Protein AF-E4YNS6-F1 (afdb_monomer)

Mean predicted aligned error: 4.96 Å

Solvent-accessible surface area (backbone atoms only — not comparable to full-atom values): 8988 Å² total; per-residue (Å²): 128,78,55,66,83,73,48,28,94,79,39,49,67,33,59,60,54,48,42,42,69,78,40,30,59,60,48,23,52,41,52,52,50,57,28,56,79,66,74,51,44,75,44,76,50,84,67,62,79,81,44,50,70,56,52,51,48,38,44,51,40,36,37,69,75,40,78,75,44,46,70,45,41,53,73,58,54,47,54,53,50,51,53,48,40,54,72,78,42,70,82,45,62,64,57,67,76,42,39,70,60,54,48,54,50,52,51,44,50,57,51,51,72,37,77,67,34,74,28,58,83,83,39,66,73,45,44,51,40,50,54,51,34,51,61,51,23,77,77,66,79,73,58,50,75,44,45,42,40,68,60,66,76,49,87,69,114

Secondary structure (DSSP, 8-state):
---HHHHGGG-TTHHHHHHHHH-HHHHHHHHHHHHHHTT--EEEE---GGGHHHHHHHHHHHHHH-TT-EEEEHHHHHHHHHHHHHHH-TT-HHHHHTHHHHHHHHHHHHHHT-SEEEE-TT-HHHHHHHHHHHHHHHHHS--EEEEHHHHTT----

Structure (mmCIF, N/CA/C/O backbone):
data_AF-E4YNS6-F1
#
_entry.id   AF-E4YNS6-F1
#
loop_
_atom_site.group_PDB
_atom_site.id
_atom_site.type_symbol
_atom_site.label_atom_id
_atom_site.label_alt_id
_atom_site.label_comp_id
_atom_site.label_asym_id
_atom_site.label_entity_id
_atom_site.label_seq_id
_atom_site.pdbx_PDB_ins_code
_atom_site.Cartn_x
_atom_site.Cartn_y
_atom_site.Cartn_z
_atom_site.occupancy
_atom_site.B_iso_or_equiv
_atom_site.auth_seq_id
_atom_site.auth_comp_id
_atom_site.auth_asym_id
_atom_site.auth_atom_id
_atom_site.pdbx_PDB_model_num
ATOM 1 N N . PHE A 1 1 ? 3.827 12.440 -13.219 1.00 43.91 1 PHE A N 1
ATOM 2 C CA . PHE A 1 1 ? 3.543 11.942 -11.857 1.00 43.91 1 PHE A CA 1
ATOM 3 C C . PHE A 1 1 ? 3.641 13.054 -10.795 1.00 43.91 1 PHE A C 1
ATOM 5 O O . PHE A 1 1 ? 4.288 12.862 -9.784 1.00 43.91 1 PHE A O 1
ATOM 12 N N . LYS A 1 2 ? 3.035 14.236 -11.013 1.00 48.16 2 LYS A N 1
ATOM 13 C CA . LYS A 1 2 ? 2.888 15.311 -9.997 1.00 48.16 2 LYS A CA 1
ATOM 14 C C . LYS A 1 2 ? 1.463 15.867 -10.058 1.00 48.16 2 LYS A C 1
ATOM 16 O O . LYS A 1 2 ? 1.266 17.071 -10.198 1.00 48.16 2 LYS A O 1
ATOM 21 N N . ASP A 1 3 ? 0.495 14.965 -10.143 1.00 57.38 3 ASP A N 1
ATOM 22 C CA . ASP A 1 3 ? -0.868 15.306 -10.561 1.00 57.38 3 ASP A CA 1
ATOM 23 C C . ASP A 1 3 ? -1.819 15.337 -9.363 1.00 57.38 3 ASP A C 1
ATOM 25 O O . ASP A 1 3 ? -2.531 16.310 -9.133 1.00 57.38 3 ASP A O 1
ATOM 29 N N . TRP A 1 4 ? -1.722 14.330 -8.495 1.00 55.31 4 TRP A N 1
ATOM 30 C CA . TRP A 1 4 ? -2.616 14.166 -7.351 1.00 55.31 4 TRP A CA 1
ATOM 31 C C . TRP A 1 4 ? -2.516 15.322 -6.345 1.00 55.31 4 TRP A C 1
ATOM 33 O O . TRP A 1 4 ? -3.531 15.909 -5.977 1.00 55.31 4 TRP A O 1
ATOM 43 N N . GLY A 1 5 ? -1.297 15.730 -5.969 1.00 57.03 5 GLY A N 1
ATOM 44 C CA . GLY A 1 5 ? -1.090 16.878 -5.076 1.00 57.03 5 GLY A CA 1
ATOM 45 C C . GLY A 1 5 ? -1.565 18.213 -5.664 1.00 57.03 5 GLY A C 1
ATOM 46 O O . GLY A 1 5 ? -2.025 19.081 -4.927 1.00 57.03 5 GLY A O 1
ATOM 47 N N . LYS A 1 6 ? -1.525 18.371 -6.996 1.00 60.56 6 LYS A N 1
ATOM 48 C CA . LYS A 1 6 ? -2.009 19.580 -7.683 1.00 60.56 6 LYS A CA 1
ATOM 49 C C . LYS A 1 6 ? -3.534 19.638 -7.772 1.00 60.56 6 LYS A C 1
ATOM 51 O O . LYS A 1 6 ? -4.100 20.728 -7.734 1.00 60.5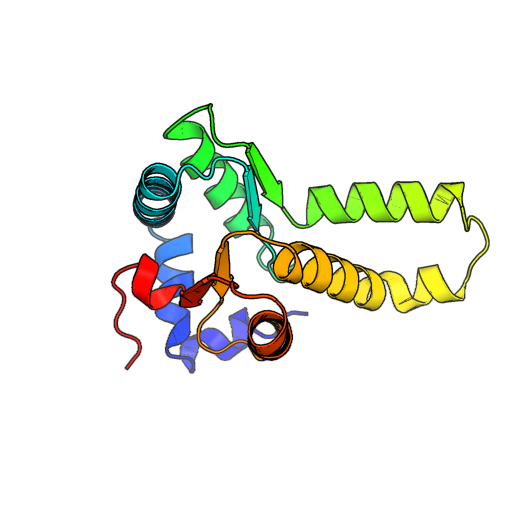6 6 LYS A O 1
ATOM 56 N N . HIS A 1 7 ? -4.194 18.487 -7.883 1.00 62.91 7 HIS A N 1
ATOM 57 C CA . HIS A 1 7 ? -5.651 18.391 -7.981 1.00 62.91 7 HIS A CA 1
ATOM 58 C C . HIS A 1 7 ? -6.358 18.219 -6.629 1.00 62.91 7 HIS A C 1
ATOM 60 O O . HIS A 1 7 ? -7.560 18.469 -6.549 1.00 62.91 7 HIS A O 1
ATOM 66 N N . CYS A 1 8 ? -5.613 17.907 -5.561 1.00 64.38 8 CYS A N 1
ATOM 67 C CA . CYS A 1 8 ? -6.114 17.730 -4.193 1.00 64.38 8 CYS A CA 1
ATOM 68 C C . CYS A 1 8 ? -7.110 18.818 -3.740 1.00 64.38 8 CYS A C 1
ATOM 70 O O . CYS A 1 8 ? -8.187 18.450 -3.282 1.00 64.38 8 CYS A O 1
ATOM 72 N N . PRO A 1 9 ? -6.876 20.136 -3.932 1.00 65.94 9 PRO A N 1
ATOM 73 C CA . PRO A 1 9 ? -7.809 21.159 -3.440 1.00 65.94 9 PRO A CA 1
ATOM 74 C C . PRO A 1 9 ? -9.232 21.050 -4.008 1.00 65.94 9 PRO A C 1
ATOM 76 O O . PRO A 1 9 ? -10.159 21.625 -3.450 1.00 65.94 9 PRO A O 1
ATOM 79 N N . LYS A 1 10 ? -9.402 20.343 -5.132 1.00 68.88 10 LYS A N 1
ATOM 80 C CA . LYS A 1 10 ? -10.680 20.173 -5.831 1.00 68.88 10 LYS A CA 1
ATOM 81 C C . LYS A 1 10 ? -11.324 18.809 -5.587 1.00 68.88 10 LYS A C 1
ATOM 83 O O . LYS A 1 10 ? -12.430 18.586 -6.068 1.00 68.88 10 LYS A O 1
ATOM 88 N N . TRP A 1 11 ? -10.640 17.884 -4.913 1.00 70.81 11 TRP A N 1
ATOM 89 C CA . TRP A 1 11 ? -11.093 16.502 -4.772 1.00 70.81 11 TRP A CA 1
ATOM 90 C C . TRP A 1 11 ? -11.522 16.198 -3.338 1.00 70.81 11 TRP A C 1
ATOM 92 O O . TRP A 1 11 ? -10.717 16.372 -2.420 1.00 70.81 11 TRP A O 1
ATOM 102 N N . PRO A 1 12 ? -12.741 15.670 -3.125 1.00 73.25 12 PRO A N 1
ATOM 103 C CA . PRO A 1 12 ? -13.197 15.238 -1.806 1.00 73.25 12 PRO A CA 1
ATOM 104 C C . PRO A 1 12 ? -12.216 14.284 -1.109 1.00 73.25 12 PRO A C 1
ATOM 106 O O . PRO A 1 12 ? -11.980 14.405 0.095 1.00 73.25 12 PRO A O 1
ATOM 109 N N . SER A 1 13 ? -11.547 13.402 -1.868 1.00 73.69 13 SER A N 1
ATOM 110 C CA . SER A 1 13 ? -10.531 12.476 -1.347 1.00 73.69 13 SER A CA 1
ATOM 111 C C . SER A 1 13 ? -9.293 13.159 -0.753 1.00 73.69 13 SER A C 1
ATOM 113 O O . SER A 1 13 ? -8.498 12.500 -0.088 1.00 73.69 13 SER A O 1
ATOM 115 N N . CYS A 1 14 ? -9.114 14.470 -0.935 1.00 77.94 14 CYS A N 1
ATOM 116 C CA . CYS A 1 14 ? -8.016 15.218 -0.326 1.00 77.94 14 CYS A CA 1
ATOM 117 C C . CYS A 1 14 ? -8.070 15.201 1.207 1.00 77.94 14 CYS A C 1
ATOM 119 O O . CYS A 1 14 ? -7.023 15.232 1.849 1.00 77.94 14 CYS A O 1
ATOM 121 N N . LYS A 1 15 ? -9.263 15.056 1.809 1.00 81.19 15 LYS A N 1
ATOM 122 C CA . LYS A 1 15 ? -9.413 14.895 3.268 1.00 81.19 15 LYS A CA 1
ATOM 123 C C . LYS A 1 15 ? -8.632 13.684 3.800 1.00 81.19 15 LYS A C 1
ATOM 125 O O . LYS A 1 15 ? -8.058 13.764 4.880 1.00 81.19 15 LYS A O 1
ATOM 130 N N . ILE A 1 16 ? -8.559 12.596 3.026 1.00 80.12 16 ILE A N 1
ATOM 131 C CA . ILE A 1 16 ? -7.790 11.389 3.376 1.00 80.12 16 ILE A CA 1
ATOM 132 C C . ILE A 1 16 ? -6.296 11.706 3.429 1.00 80.12 16 ILE A C 1
ATOM 134 O O . ILE A 1 16 ? -5.611 11.352 4.384 1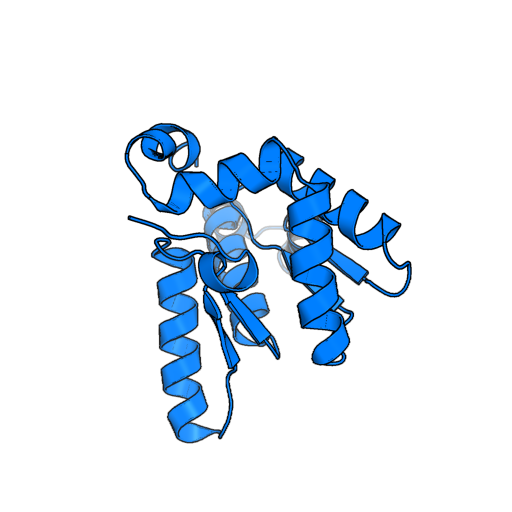.00 80.12 16 ILE A O 1
ATOM 138 N N . PHE A 1 17 ? -5.791 12.392 2.403 1.00 76.69 17 PHE A N 1
ATOM 139 C CA . PHE A 1 17 ? -4.377 12.745 2.315 1.00 76.69 17 PHE A CA 1
ATOM 140 C C . PHE A 1 17 ? -3.980 13.759 3.387 1.00 76.69 17 PHE A C 1
ATOM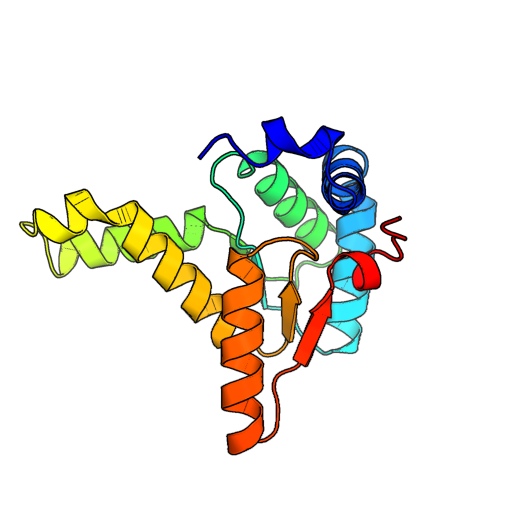 142 O O . PHE A 1 17 ? -2.942 13.604 4.023 1.00 76.69 17 PHE A O 1
ATOM 149 N N . LYS A 1 18 ? -4.841 14.751 3.630 1.00 81.44 18 LYS A N 1
ATOM 150 C CA . LYS A 1 18 ? -4.672 15.730 4.702 1.00 81.44 18 LYS A CA 1
ATOM 151 C C . LYS A 1 18 ? -4.578 15.039 6.063 1.00 81.44 18 LYS A C 1
ATOM 153 O O . LYS A 1 18 ? -3.609 15.269 6.771 1.00 81.44 18 LYS A O 1
ATOM 158 N N . LEU A 1 19 ? -5.500 14.121 6.371 1.00 80.31 19 LEU A N 1
ATOM 159 C CA . LEU A 1 19 ? -5.445 13.315 7.596 1.00 80.31 19 LEU A CA 1
ATOM 160 C C . LEU A 1 19 ? -4.147 12.501 7.686 1.00 80.31 19 LEU A C 1
ATOM 162 O O . LEU A 1 19 ? -3.538 12.424 8.747 1.00 80.31 19 LEU A O 1
ATOM 166 N N . GLY A 1 20 ? -3.698 11.930 6.570 1.00 77.75 20 GLY A N 1
ATOM 167 C CA . GLY A 1 20 ? -2.453 11.175 6.513 1.00 77.75 20 GLY A CA 1
ATOM 168 C C . GLY A 1 20 ? -1.176 12.006 6.700 1.00 77.75 20 GLY A C 1
ATOM 169 O O . GLY A 1 20 ? -0.196 11.509 7.244 1.00 77.75 20 GLY A O 1
ATOM 170 N N . ILE A 1 21 ? -1.167 13.265 6.260 1.00 82.44 21 ILE A N 1
ATOM 171 C CA . ILE A 1 21 ? -0.032 14.175 6.459 1.00 82.44 21 ILE A CA 1
ATOM 172 C C . ILE A 1 21 ? -0.054 14.800 7.850 1.00 82.44 21 ILE A C 1
ATOM 174 O O . ILE A 1 21 ? 0.988 14.880 8.493 1.00 82.44 21 ILE A O 1
ATOM 178 N N . GLU A 1 22 ? -1.212 15.292 8.280 1.00 86.94 22 GLU A N 1
ATOM 179 C CA . GLU A 1 22 ? -1.340 16.086 9.503 1.00 86.94 22 GLU A CA 1
ATOM 180 C C . GLU A 1 22 ? -1.399 15.211 10.753 1.00 86.94 22 GLU A C 1
ATOM 182 O O . GLU A 1 22 ? -0.908 15.620 11.799 1.00 86.94 22 GLU A O 1
ATOM 187 N N . THR A 1 23 ? -1.981 14.015 10.638 1.00 88.31 23 THR A N 1
ATOM 188 C CA . THR A 1 23 ? -2.200 13.084 11.756 1.00 88.31 23 THR A CA 1
ATOM 189 C C . THR A 1 23 ? -1.929 11.627 11.331 1.00 88.31 23 THR A C 1
ATOM 191 O O . THR A 1 23 ? -2.846 10.790 11.330 1.00 88.31 23 THR A O 1
ATOM 194 N N . PRO A 1 24 ? -0.694 11.290 10.903 1.00 90.62 24 PRO A N 1
ATOM 195 C CA . PRO A 1 24 ? -0.330 9.940 10.453 1.00 90.62 24 PRO A CA 1
ATOM 196 C C . PRO A 1 24 ? -0.565 8.854 11.518 1.00 90.62 24 PRO A C 1
ATOM 198 O O . PRO A 1 24 ? -0.836 7.701 11.181 1.00 90.62 24 PRO A O 1
ATOM 201 N N . GLU A 1 25 ? -0.529 9.208 12.800 1.00 93.69 25 GLU A N 1
ATOM 202 C CA . GLU A 1 25 ? -0.832 8.327 13.926 1.00 93.69 25 GLU A CA 1
ATOM 203 C C . GLU A 1 25 ? -2.306 7.895 13.956 1.00 93.69 25 GLU A C 1
ATOM 205 O O . GLU A 1 25 ? -2.596 6.721 14.191 1.00 93.69 25 GLU A O 1
ATOM 210 N N . ILE A 1 26 ? -3.245 8.798 13.643 1.00 92.06 26 ILE A N 1
ATOM 211 C CA . ILE A 1 26 ? -4.678 8.469 13.569 1.00 92.06 26 ILE A CA 1
ATOM 212 C C . ILE A 1 26 ? -4.932 7.530 12.389 1.00 92.06 26 ILE A C 1
ATOM 214 O O . ILE A 1 26 ? -5.675 6.552 12.515 1.00 92.06 26 ILE A O 1
ATOM 218 N N . PHE A 1 27 ? -4.283 7.797 11.250 1.00 92.31 27 PHE A N 1
ATOM 219 C CA . PHE A 1 27 ? -4.309 6.900 10.098 1.00 92.31 27 PHE A CA 1
ATOM 220 C C . PHE A 1 27 ? -3.840 5.493 10.495 1.00 92.31 27 PHE A C 1
ATOM 222 O O . PHE A 1 27 ? -4.556 4.512 10.275 1.00 92.31 27 PHE A O 1
ATOM 229 N N . ALA A 1 28 ? -2.675 5.392 11.141 1.00 95.19 28 ALA A N 1
ATOM 230 C CA . ALA A 1 28 ? -2.103 4.120 11.562 1.00 95.19 28 ALA A CA 1
ATOM 231 C C . ALA A 1 28 ? -3.001 3.374 12.564 1.00 95.19 28 ALA A C 1
ATOM 233 O O . ALA A 1 28 ? -3.212 2.171 12.412 1.00 95.19 28 ALA A O 1
ATOM 234 N N . GLN A 1 29 ? -3.595 4.064 13.541 1.00 95.88 29 GLN A N 1
ATOM 235 C CA . GLN A 1 29 ? -4.507 3.459 14.522 1.00 95.88 29 GLN A CA 1
ATOM 236 C C . GLN A 1 29 ? -5.747 2.844 13.868 1.00 95.88 29 GLN A C 1
ATOM 238 O O . GLN A 1 29 ? -6.109 1.704 14.163 1.00 95.88 29 GLN A O 1
ATOM 243 N N . LYS A 1 30 ? -6.396 3.572 12.953 1.00 95.38 30 LYS A N 1
ATOM 244 C CA . LYS A 1 30 ? -7.601 3.077 12.273 1.00 95.38 30 LYS A CA 1
ATOM 245 C C . LYS A 1 30 ? -7.295 1.887 11.365 1.00 95.38 30 LYS A C 1
ATOM 247 O O . LYS A 1 30 ? -8.012 0.886 11.398 1.00 95.38 30 LYS A O 1
ATOM 252 N N . ILE A 1 31 ? -6.198 1.963 10.610 1.00 95.31 31 ILE A N 1
ATOM 253 C CA . ILE A 1 31 ? -5.750 0.875 9.735 1.00 95.31 31 ILE A CA 1
ATOM 254 C C . ILE A 1 31 ? -5.392 -0.369 10.558 1.00 95.31 31 ILE A C 1
ATOM 256 O O . ILE A 1 31 ? -5.905 -1.453 10.288 1.00 95.31 31 ILE A O 1
ATOM 260 N N . THR A 1 32 ? -4.562 -0.236 11.593 1.00 96.44 32 THR A N 1
ATOM 261 C CA . THR A 1 32 ? -4.115 -1.382 12.407 1.00 96.44 32 THR A CA 1
ATOM 262 C C . THR A 1 32 ? -5.249 -2.042 13.184 1.00 96.44 32 THR A C 1
ATOM 264 O O . THR A 1 32 ? -5.250 -3.270 13.307 1.00 96.44 32 THR A O 1
ATOM 267 N N . LYS A 1 33 ? -6.245 -1.274 13.650 1.00 97.00 33 LYS A N 1
ATOM 268 C CA . LYS A 1 33 ? -7.457 -1.815 14.281 1.00 97.00 33 LYS A CA 1
ATOM 269 C C . LYS A 1 33 ? -8.194 -2.768 13.336 1.00 97.00 33 LYS A C 1
ATOM 271 O O . LYS A 1 33 ? -8.348 -3.944 13.660 1.00 97.00 33 LYS A O 1
ATOM 276 N N . LEU A 1 34 ? -8.560 -2.288 12.144 1.00 96.94 34 LEU A N 1
ATOM 277 C CA . LEU A 1 34 ? -9.248 -3.090 11.125 1.00 96.94 34 LEU A CA 1
ATOM 278 C C . LEU A 1 34 ? -8.455 -4.350 10.753 1.00 96.94 34 LEU A C 1
ATOM 280 O O . LEU A 1 34 ? -9.008 -5.442 10.627 1.00 96.94 34 LEU A O 1
ATOM 284 N N . LEU A 1 35 ? -7.148 -4.200 10.542 1.00 96.56 35 LEU A N 1
ATOM 285 C CA . LEU A 1 35 ? -6.297 -5.309 10.121 1.00 96.56 35 LEU A CA 1
ATOM 286 C C . LEU A 1 35 ? -6.127 -6.358 11.226 1.00 96.56 35 LEU A C 1
ATOM 288 O O . LEU A 1 35 ? -6.121 -7.554 10.932 1.00 96.56 35 LEU A O 1
ATOM 292 N N . THR A 1 36 ? -6.078 -5.932 12.492 1.00 97.00 36 THR A N 1
ATOM 293 C CA . THR A 1 36 ? -6.054 -6.840 13.648 1.00 97.00 36 THR A CA 1
ATOM 294 C C . THR A 1 36 ? -7.351 -7.640 13.748 1.00 97.00 36 THR A C 1
ATOM 296 O O . THR A 1 36 ? -7.291 -8.860 13.878 1.00 97.00 36 THR A O 1
ATOM 299 N N . GLU A 1 37 ? -8.513 -6.995 13.598 1.00 96.31 37 GLU A N 1
ATOM 300 C CA . GLU A 1 37 ? -9.828 -7.665 13.586 1.00 96.31 37 GLU A CA 1
ATOM 301 C C . GLU A 1 37 ? -9.936 -8.726 12.474 1.00 96.31 37 GLU A C 1
ATOM 303 O O . GLU A 1 37 ? -10.631 -9.729 12.620 1.00 96.31 37 GLU A O 1
ATOM 308 N N . LYS A 1 38 ? -9.206 -8.538 11.368 1.00 95.06 38 LYS A N 1
ATOM 309 C CA . LYS A 1 38 ? -9.182 -9.449 10.210 1.00 95.06 38 LYS A CA 1
ATOM 310 C C . LYS A 1 38 ? -8.033 -10.458 10.212 1.00 95.06 38 LYS A C 1
ATOM 312 O O . LYS A 1 38 ? -7.920 -11.245 9.259 1.00 95.06 38 LYS A O 1
ATOM 317 N N . ASN A 1 39 ? -7.196 -10.443 11.250 1.00 95.94 39 ASN A N 1
ATOM 318 C CA . ASN A 1 39 ? -5.986 -11.256 11.359 1.00 95.94 39 ASN A CA 1
ATOM 319 C C . ASN A 1 39 ? -5.057 -11.083 10.134 1.00 95.94 39 ASN A C 1
ATOM 321 O O . ASN A 1 39 ? -4.672 -12.055 9.480 1.00 95.94 39 ASN A O 1
ATOM 325 N N . ILE A 1 40 ? -4.776 -9.829 9.760 1.00 96.06 40 ILE A N 1
ATOM 326 C CA . ILE A 1 40 ? -3.895 -9.442 8.648 1.00 96.06 40 ILE A CA 1
ATOM 327 C C . ILE A 1 40 ? -2.730 -8.633 9.215 1.00 96.06 40 ILE A C 1
ATOM 329 O O . ILE A 1 40 ? -2.946 -7.579 9.802 1.00 96.06 40 ILE A O 1
ATOM 333 N N . PHE A 1 41 ? -1.495 -9.092 8.999 1.00 97.12 41 PHE A N 1
ATOM 334 C CA . PHE A 1 41 ? -0.295 -8.424 9.527 1.00 97.12 41 PHE A CA 1
ATOM 335 C C . PHE A 1 41 ? 0.749 -8.078 8.465 1.00 97.12 41 PHE A C 1
ATOM 337 O O . PHE A 1 41 ? 1.716 -7.393 8.768 1.00 97.12 41 PHE A O 1
ATOM 344 N N . LYS A 1 42 ? 0.545 -8.499 7.213 1.00 97.50 42 LYS A N 1
ATOM 345 C CA . LYS A 1 42 ? 1.390 -8.114 6.081 1.00 97.50 42 LYS A CA 1
ATOM 346 C C . LYS A 1 42 ? 0.636 -7.124 5.205 1.00 97.50 42 LYS A C 1
ATOM 348 O O . LYS A 1 42 ? -0.462 -7.424 4.738 1.00 97.50 42 LYS A O 1
ATOM 353 N N . ILE A 1 43 ? 1.216 -5.948 5.014 1.00 97.38 43 ILE A N 1
ATOM 354 C CA . ILE A 1 43 ? 0.586 -4.800 4.366 1.00 97.38 43 ILE A CA 1
ATOM 355 C C . ILE A 1 43 ? 1.464 -4.371 3.199 1.00 97.38 43 ILE A C 1
ATOM 357 O O . ILE A 1 43 ? 2.674 -4.231 3.354 1.00 97.38 43 ILE A O 1
ATOM 361 N N . TYR A 1 44 ? 0.847 -4.124 2.048 1.00 97.56 44 TYR A N 1
ATOM 362 C CA . TYR A 1 44 ? 1.481 -3.426 0.938 1.00 97.56 44 TYR A CA 1
ATOM 363 C C . TYR A 1 44 ? 0.781 -2.083 0.721 1.00 97.56 44 TYR A C 1
ATOM 365 O O . TYR A 1 44 ? -0.441 -2.054 0.568 1.00 97.56 44 TYR A O 1
ATOM 373 N N . ILE A 1 45 ? 1.534 -0.981 0.722 1.00 96.06 45 ILE A N 1
ATOM 374 C CA . ILE A 1 45 ? 1.011 0.367 0.461 1.00 96.06 45 ILE A CA 1
ATOM 375 C C . ILE A 1 45 ? 1.502 0.829 -0.913 1.00 96.06 45 ILE A C 1
ATOM 377 O O . ILE A 1 45 ? 2.643 1.275 -1.058 1.00 96.06 45 ILE A O 1
ATOM 381 N N . ALA A 1 46 ? 0.614 0.743 -1.904 1.00 95.00 46 ALA A N 1
ATOM 382 C CA . ALA A 1 46 ? 0.816 1.327 -3.226 1.00 95.00 46 ALA A CA 1
ATOM 383 C C . ALA A 1 46 ? 0.447 2.814 -3.197 1.00 95.00 46 ALA A C 1
ATOM 385 O O . ALA A 1 46 ? -0.653 3.179 -2.769 1.00 95.00 46 ALA A O 1
ATOM 386 N N . ALA A 1 47 ? 1.344 3.675 -3.670 1.00 90.62 47 ALA A N 1
ATOM 387 C CA . ALA A 1 47 ? 1.079 5.102 -3.793 1.00 90.62 47 ALA A CA 1
ATOM 388 C C . ALA A 1 47 ? 1.908 5.723 -4.924 1.00 90.62 47 ALA A C 1
ATOM 390 O O . ALA A 1 47 ? 2.983 5.218 -5.251 1.00 90.62 47 ALA A O 1
ATOM 391 N N . PRO A 1 48 ? 1.457 6.852 -5.494 1.00 87.25 48 PRO A N 1
ATOM 392 C CA . PRO A 1 48 ? 2.258 7.633 -6.424 1.00 87.25 48 PRO A CA 1
ATOM 393 C C . PRO A 1 48 ? 3.656 7.980 -5.866 1.00 87.25 48 PRO A C 1
ATOM 395 O O . PRO A 1 48 ? 3.778 8.262 -4.670 1.00 87.25 48 PRO A O 1
ATOM 398 N N . PRO A 1 49 ? 4.709 8.044 -6.708 1.00 84.44 49 PRO A N 1
ATOM 399 C CA . PRO 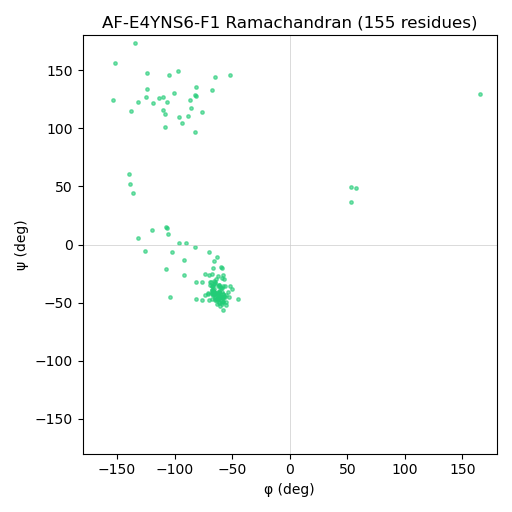A 1 49 ? 6.073 8.337 -6.251 1.00 84.44 49 PRO A CA 1
ATOM 400 C C . PRO A 1 49 ? 6.224 9.662 -5.490 1.00 84.44 49 PRO A C 1
ATOM 402 O O . PRO A 1 49 ? 7.064 9.781 -4.602 1.00 84.44 49 PRO A O 1
ATOM 405 N N . ASP A 1 50 ? 5.395 10.662 -5.798 1.00 83.50 50 ASP A N 1
ATOM 406 C CA . ASP A 1 50 ? 5.370 11.952 -5.103 1.00 83.50 50 ASP A CA 1
ATOM 407 C C . ASP A 1 50 ? 4.814 11.872 -3.668 1.00 83.50 50 ASP A C 1
ATOM 409 O O . ASP A 1 50 ? 4.909 12.846 -2.926 1.00 83.50 50 ASP A O 1
ATOM 413 N N . GLN A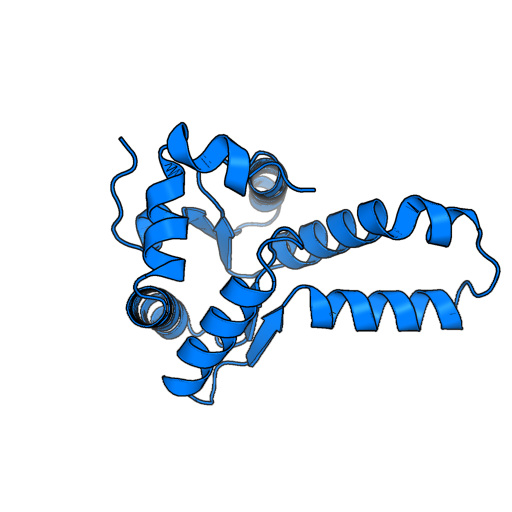 1 51 ? 4.298 10.712 -3.247 1.00 84.75 51 GLN A N 1
ATOM 414 C CA . GLN A 1 51 ? 3.823 10.436 -1.887 1.00 84.75 51 GLN A CA 1
ATOM 415 C C . GLN A 1 51 ? 4.772 9.536 -1.077 1.00 84.75 51 GLN A C 1
ATOM 417 O O . GLN A 1 51 ? 4.422 9.123 0.029 1.00 84.75 51 GLN A O 1
ATOM 422 N N . ALA A 1 52 ? 5.979 9.247 -1.580 1.00 86.75 52 ALA A N 1
ATOM 423 C CA . ALA A 1 52 ? 6.922 8.332 -0.931 1.00 86.75 52 ALA A CA 1
ATOM 424 C C . ALA A 1 52 ? 7.213 8.692 0.541 1.00 86.75 52 ALA A C 1
ATOM 426 O O . ALA A 1 52 ? 7.233 7.807 1.395 1.00 86.75 52 ALA A O 1
ATOM 427 N N . THR A 1 53 ? 7.370 9.982 0.861 1.00 86.81 53 THR A N 1
ATOM 428 C CA . THR A 1 53 ? 7.597 10.447 2.242 1.00 86.81 53 THR A CA 1
ATOM 429 C C . THR A 1 53 ? 6.398 10.166 3.147 1.00 86.81 53 THR A C 1
ATOM 431 O O . THR A 1 53 ? 6.561 9.656 4.251 1.00 86.81 53 THR A O 1
ATOM 434 N N . THR A 1 54 ? 5.180 10.447 2.679 1.00 87.62 54 THR A N 1
ATOM 435 C CA . THR A 1 54 ? 3.948 10.181 3.437 1.00 87.62 54 THR A CA 1
ATOM 436 C C . THR A 1 54 ? 3.782 8.685 3.703 1.00 87.62 54 THR A C 1
ATOM 438 O O . THR A 1 54 ? 3.483 8.282 4.823 1.00 87.62 54 THR A O 1
ATOM 441 N N . VAL A 1 55 ? 4.052 7.846 2.701 1.00 91.44 55 VAL A N 1
ATOM 442 C CA . VAL A 1 55 ? 3.992 6.386 2.843 1.00 91.44 55 VAL A CA 1
ATOM 443 C C . VAL A 1 55 ? 5.054 5.857 3.810 1.00 91.44 55 VAL A C 1
ATOM 445 O O . VAL A 1 55 ? 4.764 4.961 4.603 1.00 91.44 55 VAL A O 1
ATOM 448 N N . ALA A 1 56 ? 6.263 6.426 3.803 1.00 91.31 56 ALA A N 1
ATOM 449 C CA . ALA A 1 56 ? 7.291 6.087 4.783 1.00 91.31 56 ALA A CA 1
ATOM 450 C C . ALA A 1 56 ? 6.847 6.424 6.219 1.00 91.31 56 ALA A C 1
ATOM 452 O O . ALA A 1 56 ? 7.052 5.615 7.125 1.00 91.31 56 ALA A O 1
ATOM 453 N N . ASN A 1 57 ? 6.167 7.558 6.417 1.00 91.75 57 ASN A N 1
ATOM 454 C CA . ASN A 1 57 ? 5.603 7.930 7.717 1.00 91.75 57 ASN A CA 1
ATOM 455 C C . ASN A 1 57 ? 4.487 6.969 8.157 1.00 91.75 57 ASN A C 1
ATOM 457 O O . ASN A 1 57 ? 4.464 6.559 9.314 1.00 91.75 57 ASN A O 1
ATOM 461 N N . PHE A 1 58 ? 3.604 6.541 7.245 1.00 92.94 58 PHE A N 1
ATOM 462 C CA . PHE A 1 58 ? 2.594 5.522 7.561 1.00 92.94 58 PHE A CA 1
ATOM 463 C C . PHE A 1 58 ? 3.219 4.206 7.993 1.00 92.94 58 PHE A C 1
ATOM 465 O O . PHE A 1 58 ? 2.798 3.624 8.989 1.00 92.94 58 PHE A O 1
ATOM 472 N N . ARG A 1 59 ? 4.240 3.747 7.263 1.00 95.00 59 ARG A N 1
ATOM 473 C CA . ARG A 1 59 ? 5.005 2.558 7.635 1.00 95.00 59 ARG A CA 1
ATOM 474 C C . ARG A 1 59 ? 5.567 2.693 9.048 1.00 95.00 59 ARG A C 1
ATOM 476 O O . ARG A 1 59 ? 5.359 1.793 9.853 1.00 95.00 59 ARG A O 1
ATOM 483 N N . TYR A 1 60 ? 6.214 3.815 9.354 1.00 95.06 60 TYR A N 1
ATOM 484 C CA . TYR A 1 60 ? 6.766 4.074 10.681 1.00 95.06 60 TYR A CA 1
ATOM 485 C C . TYR A 1 60 ? 5.694 4.035 11.784 1.00 95.06 60 T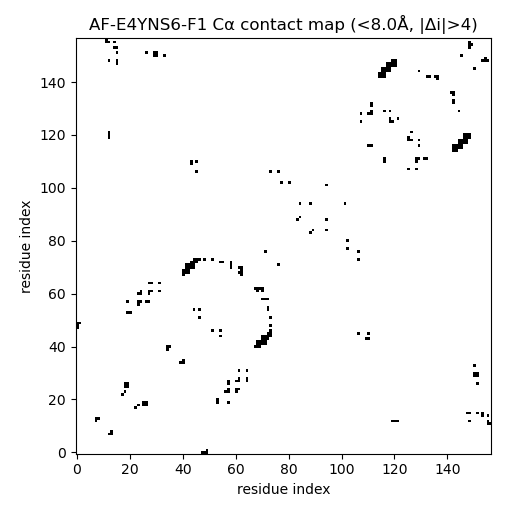YR A C 1
ATOM 487 O O . TYR A 1 60 ? 5.845 3.290 12.751 1.00 95.06 60 TYR A O 1
ATOM 495 N N . GLU A 1 61 ? 4.585 4.767 11.629 1.00 96.31 61 GLU A N 1
ATOM 496 C CA . GLU A 1 61 ? 3.533 4.821 12.655 1.00 96.31 61 GLU A CA 1
ATOM 497 C C . GLU A 1 61 ? 2.803 3.479 12.832 1.00 96.31 61 GLU A C 1
ATOM 499 O O . GLU A 1 61 ? 2.487 3.099 13.957 1.00 96.31 61 GLU A O 1
ATOM 504 N N . ILE A 1 62 ? 2.588 2.710 11.759 1.00 96.31 62 ILE A N 1
ATOM 505 C CA . ILE A 1 62 ? 1.999 1.363 11.852 1.00 96.31 62 ILE A CA 1
ATOM 506 C C . ILE A 1 62 ? 2.920 0.420 12.638 1.00 96.31 62 ILE A C 1
ATOM 508 O O . ILE A 1 62 ? 2.463 -0.277 13.543 1.00 96.31 62 ILE A O 1
ATOM 512 N N . GLN A 1 63 ? 4.215 0.409 12.316 1.00 95.75 63 GLN A N 1
ATOM 513 C CA . GLN A 1 63 ? 5.186 -0.487 12.956 1.00 95.75 63 GLN A CA 1
ATOM 514 C C . GLN A 1 63 ? 5.463 -0.113 14.417 1.00 95.75 63 GLN A C 1
ATOM 516 O O . GLN A 1 63 ? 5.804 -0.975 15.224 1.00 95.75 63 GLN A O 1
ATOM 521 N N . LYS A 1 64 ? 5.281 1.162 14.770 1.00 96.75 64 LYS A N 1
ATOM 522 C CA . LYS A 1 64 ? 5.348 1.662 16.147 1.00 96.75 64 LYS A CA 1
ATOM 523 C C . LYS A 1 64 ? 4.183 1.174 17.017 1.00 96.75 64 LYS A C 1
ATOM 525 O O . LYS A 1 64 ? 4.380 1.001 18.215 1.00 96.75 64 LYS A O 1
ATOM 530 N N . ILE A 1 65 ? 2.992 0.968 16.445 1.00 96.56 65 ILE A N 1
ATOM 531 C CA . ILE A 1 65 ? 1.816 0.467 17.182 1.00 96.56 65 ILE A CA 1
ATOM 532 C C . ILE A 1 65 ? 2.006 -0.997 17.581 1.00 96.56 65 ILE A C 1
ATOM 534 O O . ILE A 1 65 ? 1.747 -1.360 18.726 1.00 96.56 65 ILE A O 1
ATOM 538 N N . ASP A 1 66 ? 2.430 -1.839 16.639 1.00 93.56 66 ASP A N 1
ATOM 539 C CA . ASP A 1 66 ? 2.667 -3.257 16.897 1.00 93.56 66 ASP A CA 1
ATOM 540 C C . ASP A 1 66 ? 3.715 -3.811 15.922 1.00 93.56 66 ASP A C 1
ATOM 542 O O . ASP A 1 66 ? 3.554 -3.754 14.699 1.00 93.56 66 ASP A O 1
ATOM 546 N N . ALA A 1 67 ? 4.783 -4.390 16.473 1.00 93.50 67 ALA A N 1
ATOM 547 C CA . ALA A 1 67 ? 5.904 -4.931 15.712 1.00 93.50 67 ALA A CA 1
ATOM 548 C C . ALA A 1 67 ? 5.529 -6.138 14.833 1.00 93.50 67 ALA A C 1
ATOM 550 O O . ALA A 1 67 ? 6.300 -6.504 13.945 1.00 93.50 67 ALA A O 1
ATOM 551 N N . LYS A 1 68 ? 4.355 -6.755 15.039 1.00 96.19 68 LYS A N 1
ATOM 552 C CA . LYS A 1 68 ? 3.866 -7.842 14.175 1.00 96.19 68 LYS A CA 1
ATOM 553 C C . LYS A 1 68 ? 3.544 -7.378 12.752 1.00 96.19 68 LYS A C 1
ATOM 555 O O . LYS A 1 68 ? 3.459 -8.217 11.859 1.00 96.19 68 LYS A O 1
ATOM 560 N N . PHE A 1 69 ? 3.325 -6.076 12.537 1.00 97.56 69 PHE A N 1
ATOM 561 C CA . PHE A 1 69 ? 3.006 -5.550 11.216 1.00 97.56 69 PHE A CA 1
ATOM 562 C C . PHE A 1 69 ? 4.252 -5.478 10.322 1.00 97.56 69 PHE A C 1
ATOM 564 O O . PHE A 1 69 ? 5.159 -4.668 10.520 1.00 97.56 69 PHE A O 1
ATOM 571 N N . GLU A 1 70 ? 4.258 -6.288 9.267 1.00 97.44 70 GLU A N 1
ATOM 572 C CA . GLU A 1 70 ? 5.190 -6.167 8.152 1.00 97.44 70 GLU A CA 1
ATOM 573 C C . GLU A 1 70 ? 4.596 -5.204 7.116 1.00 97.44 70 GLU A C 1
ATOM 575 O O . GLU A 1 70 ? 3.606 -5.525 6.454 1.00 97.44 70 GLU A O 1
ATOM 580 N N . VAL A 1 71 ? 5.193 -4.018 6.967 1.00 97.38 71 VAL A N 1
ATOM 581 C CA . VAL A 1 71 ? 4.736 -3.000 6.011 1.00 97.38 71 VAL A CA 1
ATOM 582 C C . VAL A 1 71 ? 5.735 -2.863 4.869 1.00 97.38 71 VAL A C 1
ATOM 584 O O . VAL A 1 71 ? 6.872 -2.431 5.070 1.00 97.38 71 VAL A O 1
ATOM 587 N N . LEU A 1 72 ? 5.278 -3.205 3.670 1.00 97.06 72 LEU A N 1
ATOM 588 C CA . LEU A 1 72 ? 5.988 -3.056 2.407 1.00 97.06 72 LEU A CA 1
ATOM 589 C C . LEU A 1 72 ? 5.407 -1.880 1.619 1.00 97.06 72 LEU A C 1
ATOM 591 O O . LEU A 1 72 ? 4.207 -1.604 1.676 1.00 97.06 72 LEU A O 1
ATOM 595 N N . VAL A 1 73 ? 6.264 -1.179 0.886 1.00 95.38 73 VAL A N 1
ATOM 596 C CA . VAL A 1 73 ? 5.896 0.027 0.131 1.00 95.38 73 VAL A CA 1
ATOM 597 C C . VAL A 1 73 ? 6.487 -0.012 -1.279 1.00 95.38 73 VAL A C 1
ATOM 599 O O . VAL A 1 73 ? 7.301 -0.884 -1.590 1.00 95.38 73 VAL A O 1
ATOM 602 N N . GLY A 1 74 ? 6.126 0.954 -2.129 1.00 93.38 74 GLY A N 1
ATOM 603 C CA . GLY A 1 74 ? 6.588 1.012 -3.522 1.00 93.38 74 GLY A CA 1
ATOM 604 C C . GLY A 1 74 ? 8.106 0.870 -3.700 1.00 93.38 74 GLY A C 1
ATOM 605 O O . GLY A 1 74 ? 8.554 0.146 -4.583 1.00 93.38 74 GLY A O 1
ATOM 606 N N . THR A 1 75 ? 8.918 1.454 -2.812 1.00 93.12 75 THR A N 1
ATOM 607 C CA . THR A 1 75 ? 10.387 1.333 -2.888 1.00 93.12 75 THR A CA 1
ATOM 608 C C . THR A 1 75 ? 10.901 -0.085 -2.612 1.00 93.12 75 THR A C 1
ATOM 610 O O . THR A 1 75 ? 11.975 -0.441 -3.095 1.00 93.12 75 THR A O 1
ATOM 613 N N . ASP A 1 76 ? 10.163 -0.913 -1.866 1.00 94.19 76 ASP A N 1
ATOM 614 C CA . ASP A 1 76 ? 10.505 -2.323 -1.652 1.00 94.19 76 ASP A CA 1
ATOM 615 C C . ASP A 1 76 ? 10.213 -3.145 -2.920 1.00 94.19 76 ASP A C 1
ATOM 617 O O . ASP A 1 76 ? 11.050 -3.938 -3.361 1.00 94.19 76 ASP A O 1
ATOM 621 N N . ALA A 1 77 ? 9.058 -2.908 -3.553 1.00 92.94 77 ALA A N 1
ATOM 622 C CA . ALA A 1 77 ? 8.682 -3.559 -4.808 1.00 92.94 77 ALA A CA 1
ATOM 623 C C . ALA A 1 77 ? 9.579 -3.126 -5.979 1.00 92.94 77 ALA A C 1
ATOM 625 O O . ALA A 1 77 ? 9.986 -3.960 -6.788 1.00 92.94 77 ALA A O 1
ATOM 626 N N . GLU A 1 78 ? 9.944 -1.844 -6.047 1.00 93.38 78 GLU A N 1
ATOM 627 C CA . GLU A 1 78 ? 10.804 -1.291 -7.094 1.00 93.38 78 GLU A CA 1
ATOM 628 C C . GLU A 1 78 ? 12.195 -1.931 -7.055 1.00 93.38 78 GLU A C 1
ATOM 630 O O . GLU A 1 78 ? 12.694 -2.392 -8.083 1.00 93.38 78 GLU A O 1
ATOM 635 N N . LYS A 1 79 ? 12.789 -2.052 -5.858 1.00 93.38 79 LYS A N 1
ATOM 636 C CA . LYS A 1 79 ? 14.078 -2.737 -5.658 1.00 93.38 79 LYS A CA 1
ATOM 637 C C . LYS A 1 79 ? 14.031 -4.185 -6.133 1.00 93.38 79 LYS A C 1
ATOM 639 O O . LYS A 1 79 ? 14.957 -4.639 -6.805 1.00 93.38 79 LYS A O 1
ATOM 644 N N . LEU A 1 80 ? 12.965 -4.912 -5.793 1.00 91.62 80 LEU A N 1
ATOM 645 C CA . LEU A 1 80 ? 12.798 -6.301 -6.215 1.00 91.62 80 LEU A CA 1
ATOM 646 C C . LEU A 1 80 ? 12.684 -6.407 -7.740 1.00 91.62 80 LEU A C 1
ATOM 648 O O . LEU A 1 80 ? 13.340 -7.252 -8.354 1.00 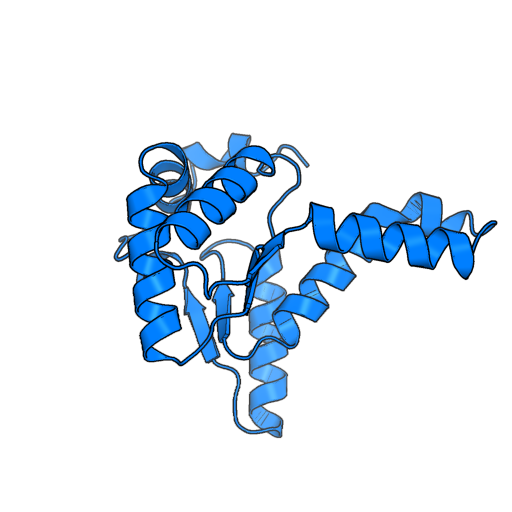91.62 80 LEU A O 1
ATOM 652 N N . LEU A 1 81 ? 11.870 -5.544 -8.350 1.00 92.06 81 LEU A N 1
ATOM 653 C CA . LEU A 1 81 ? 11.655 -5.535 -9.791 1.00 92.06 81 LEU A CA 1
ATOM 654 C C . LEU A 1 81 ? 12.937 -5.169 -10.547 1.00 92.06 81 LEU A C 1
ATOM 656 O O . LEU A 1 81 ? 13.270 -5.822 -11.534 1.00 92.06 81 LEU A O 1
ATOM 660 N N . GLU A 1 82 ? 13.695 -4.190 -10.060 1.00 92.12 82 GLU A N 1
ATOM 661 C CA . GLU A 1 82 ? 14.958 -3.764 -10.663 1.00 92.12 82 GLU A CA 1
ATOM 662 C C . GLU A 1 82 ? 16.049 -4.841 -10.555 1.00 92.12 82 GLU A C 1
ATOM 664 O O . GLU A 1 82 ? 16.779 -5.094 -11.521 1.00 92.12 82 GLU A O 1
ATOM 669 N N . ALA A 1 83 ? 16.117 -5.547 -9.420 1.00 92.69 83 ALA A N 1
ATOM 670 C CA . ALA A 1 83 ? 17.009 -6.693 -9.253 1.00 92.69 83 ALA A CA 1
ATOM 671 C C . ALA A 1 83 ? 16.670 -7.818 -10.247 1.00 92.69 83 ALA A C 1
ATOM 673 O O . ALA A 1 83 ? 17.557 -8.364 -10.907 1.00 92.69 83 ALA A O 1
ATOM 674 N N . ARG A 1 84 ? 15.377 -8.132 -10.416 1.00 90.88 84 ARG A N 1
ATOM 675 C CA . ARG A 1 84 ? 14.905 -9.133 -11.389 1.00 90.88 84 ARG A CA 1
ATOM 676 C C . ARG A 1 84 ? 15.165 -8.700 -12.828 1.00 90.88 84 ARG A C 1
ATOM 678 O O . ARG A 1 84 ? 15.636 -9.515 -13.619 1.00 90.88 84 ARG A O 1
ATOM 685 N N . ARG A 1 85 ? 14.914 -7.430 -13.161 1.00 91.88 85 ARG A N 1
ATOM 686 C CA . ARG A 1 85 ? 15.199 -6.849 -14.480 1.00 91.88 85 ARG A CA 1
ATOM 687 C C . ARG A 1 85 ? 16.678 -6.987 -14.823 1.00 91.88 85 ARG A C 1
ATOM 689 O O . ARG A 1 85 ? 17.003 -7.437 -15.915 1.00 91.88 85 ARG A O 1
ATOM 696 N N . SER A 1 86 ? 17.560 -6.623 -13.896 1.00 91.00 86 SER A N 1
ATOM 697 C CA . SER A 1 86 ? 19.008 -6.656 -14.117 1.00 91.00 86 SER A CA 1
ATOM 698 C C . SER A 1 86 ? 19.548 -8.079 -14.269 1.00 91.00 86 SER A C 1
ATOM 700 O O . SER A 1 86 ? 20.432 -8.300 -15.089 1.00 91.00 86 SER A O 1
ATOM 702 N N . LEU A 1 87 ? 18.991 -9.045 -13.531 1.00 94.38 87 LEU A N 1
ATOM 703 C CA . LEU A 1 87 ? 19.404 -10.448 -13.602 1.00 94.38 87 LEU A CA 1
ATOM 704 C C . LEU A 1 87 ? 18.881 -11.164 -14.857 1.00 94.38 87 LEU A C 1
ATOM 706 O O . LEU A 1 87 ? 19.630 -11.867 -15.525 1.00 94.38 87 LEU A O 1
ATOM 710 N N . LEU A 1 88 ? 17.588 -11.017 -15.156 1.00 94.44 88 LEU A N 1
ATOM 711 C CA . LEU A 1 88 ? 16.910 -11.801 -16.195 1.00 94.44 88 LEU A CA 1
ATOM 712 C C . LEU A 1 88 ? 16.924 -11.111 -17.563 1.00 94.44 88 LEU A C 1
ATOM 714 O O . LEU A 1 88 ? 16.853 -11.773 -18.594 1.00 94.44 88 LEU A O 1
ATOM 718 N N . PHE A 1 89 ? 17.013 -9.780 -17.578 1.00 93.25 89 PHE A N 1
ATOM 719 C CA . PHE A 1 89 ? 16.879 -8.966 -18.784 1.00 93.25 89 PHE A CA 1
ATOM 720 C C . PHE A 1 89 ? 17.900 -7.811 -18.835 1.00 93.25 89 PHE A C 1
ATOM 722 O O . PHE A 1 89 ? 17.510 -6.656 -19.058 1.00 93.25 89 PHE A O 1
ATOM 729 N N . PRO A 1 90 ? 19.211 -8.084 -18.667 1.00 91.19 90 PRO A N 1
ATOM 730 C CA . PRO A 1 90 ? 20.235 -7.048 -18.492 1.00 91.19 90 PRO A CA 1
ATOM 731 C C . PRO A 1 90 ? 20.275 -6.025 -19.638 1.00 91.19 90 PRO A C 1
ATOM 733 O O . PRO A 1 90 ? 20.441 -4.831 -19.394 1.00 91.19 90 PRO A O 1
ATOM 736 N N . ASN A 1 91 ? 20.032 -6.472 -20.876 1.00 93.81 91 ASN A N 1
ATOM 737 C CA . ASN A 1 91 ? 20.133 -5.652 -22.091 1.00 93.81 91 ASN A CA 1
ATOM 738 C C . ASN A 1 91 ? 18.773 -5.297 -22.720 1.00 93.81 91 ASN A C 1
ATOM 740 O O . ASN A 1 91 ? 18.711 -4.875 -23.875 1.00 93.81 91 ASN A O 1
ATOM 744 N N . CYS A 1 92 ? 17.663 -5.465 -21.995 1.00 92.44 92 CYS A N 1
ATOM 745 C CA . CYS A 1 92 ? 16.339 -5.191 -22.549 1.00 92.44 92 CYS A CA 1
ATOM 746 C C . CYS A 1 92 ? 15.995 -3.693 -22.491 1.00 92.44 92 CYS A C 1
ATOM 748 O O . CYS A 1 92 ? 15.514 -3.171 -21.480 1.00 92.44 92 CYS A O 1
ATOM 750 N N . SER A 1 93 ? 16.216 -2.997 -23.608 1.00 91.88 93 SER A N 1
ATOM 751 C CA . SER A 1 93 ? 15.920 -1.565 -23.755 1.00 91.88 93 SER A CA 1
ATOM 752 C C . SER A 1 93 ? 14.432 -1.245 -23.585 1.00 91.88 93 SER A C 1
ATOM 754 O O . SER A 1 93 ? 14.097 -0.210 -23.007 1.00 91.88 93 SER A O 1
ATOM 756 N N . PHE A 1 94 ? 13.544 -2.144 -24.023 1.00 91.62 94 PHE A N 1
ATOM 757 C CA . PHE A 1 94 ? 12.098 -2.003 -23.852 1.00 91.62 94 PHE A CA 1
ATOM 758 C C . PHE A 1 94 ? 11.718 -1.933 -22.370 1.00 91.62 94 PHE A C 1
ATOM 760 O O . PHE A 1 94 ? 11.079 -0.971 -21.948 1.00 91.62 94 PHE A O 1
ATOM 767 N N . LEU A 1 95 ? 12.170 -2.901 -21.563 1.00 88.19 95 LEU A N 1
ATOM 768 C CA . LEU A 1 95 ? 11.868 -2.921 -20.129 1.00 88.19 95 LEU A CA 1
ATOM 769 C C . LEU A 1 95 ? 12.423 -1.680 -19.427 1.00 88.19 95 LEU A C 1
ATOM 771 O O . LEU A 1 95 ? 11.725 -1.081 -18.618 1.00 88.19 95 LEU A O 1
ATOM 775 N N . LYS A 1 96 ? 13.639 -1.242 -19.780 1.00 89.06 96 LYS A N 1
ATOM 776 C CA . LYS A 1 96 ? 14.225 -0.012 -19.226 1.00 89.06 96 LYS A CA 1
ATOM 777 C C . LYS A 1 96 ? 13.394 1.228 -19.575 1.00 89.06 96 LYS A C 1
ATOM 779 O O . LYS A 1 96 ? 13.151 2.067 -18.715 1.00 89.06 96 LYS A O 1
ATOM 784 N N . LYS A 1 97 ? 12.938 1.344 -20.827 1.00 94.12 97 LYS A N 1
ATOM 785 C CA . LYS A 1 97 ? 12.124 2.476 -21.301 1.00 94.12 97 LYS A CA 1
ATOM 786 C C . LYS A 1 97 ? 10.734 2.508 -20.660 1.00 94.12 97 LYS A C 1
ATOM 788 O O . LYS A 1 97 ? 10.203 3.588 -20.415 1.00 94.12 97 LYS A O 1
ATOM 793 N N . HIS A 1 98 ? 10.145 1.342 -20.407 1.00 94.19 98 HIS A N 1
ATOM 794 C CA . HIS A 1 98 ? 8.769 1.201 -19.925 1.00 94.19 98 HIS A CA 1
ATOM 795 C C . HIS A 1 98 ? 8.670 0.805 -18.446 1.00 94.19 98 HIS A C 1
ATOM 797 O O . HIS A 1 98 ? 7.589 0.433 -17.991 1.00 94.19 98 HIS A O 1
ATOM 803 N N . PHE A 1 99 ? 9.765 0.918 -17.689 1.00 91.19 99 PHE A N 1
ATOM 804 C CA . PHE A 1 99 ? 9.863 0.425 -16.315 1.00 91.19 99 PHE A CA 1
ATOM 805 C C . PHE A 1 99 ? 8.739 0.939 -15.413 1.00 91.19 99 PHE A C 1
ATOM 807 O O . PHE A 1 99 ? 8.092 0.142 -14.753 1.00 91.19 99 PHE A O 1
ATOM 814 N N . ASN A 1 100 ? 8.413 2.234 -15.465 1.00 91.00 100 ASN A N 1
ATOM 815 C CA . ASN A 1 100 ? 7.341 2.808 -14.641 1.00 91.00 100 ASN A CA 1
ATOM 816 C C . ASN A 1 100 ? 5.960 2.195 -14.931 1.00 91.00 100 ASN A C 1
ATOM 818 O O . ASN A 1 100 ? 5.155 2.028 -14.018 1.00 91.00 100 ASN A O 1
ATOM 822 N N . ASN A 1 101 ? 5.678 1.844 -16.190 1.00 92.25 101 ASN A N 1
ATOM 823 C CA . ASN A 1 101 ? 4.418 1.190 -16.551 1.00 92.25 101 ASN A CA 1
ATOM 824 C C . ASN A 1 101 ? 4.396 -0.250 -16.031 1.00 92.25 101 ASN A C 1
ATOM 826 O O . ASN A 1 101 ? 3.396 -0.687 -15.473 1.00 92.25 101 ASN A O 1
ATOM 830 N N . ILE A 1 102 ? 5.512 -0.967 -16.176 1.00 92.94 102 ILE A N 1
ATOM 831 C CA . ILE A 1 102 ? 5.672 -2.341 -15.680 1.00 92.94 102 ILE A CA 1
ATOM 832 C C . ILE A 1 102 ? 5.586 -2.375 -14.153 1.00 92.94 102 ILE A C 1
ATOM 834 O O . ILE A 1 102 ? 4.930 -3.248 -13.593 1.00 92.94 102 ILE A O 1
ATOM 838 N N . PHE A 1 103 ? 6.201 -1.404 -13.484 1.00 94.19 103 PHE A N 1
ATOM 839 C CA . PHE A 1 103 ? 6.131 -1.231 -12.043 1.00 94.19 103 PHE A CA 1
ATOM 840 C C . PHE A 1 103 ? 4.689 -0.976 -11.594 1.00 94.19 103 PHE A C 1
ATOM 842 O O . PHE A 1 103 ? 4.177 -1.712 -10.761 1.00 94.19 103 PHE A O 1
ATOM 849 N N . SER A 1 104 ? 3.982 -0.041 -12.236 1.00 94.25 104 SER A N 1
ATOM 850 C CA . SER A 1 104 ? 2.565 0.233 -11.952 1.00 94.25 104 SER A CA 1
ATOM 851 C C . SER A 1 104 ? 1.659 -0.990 -12.151 1.00 94.25 104 SER A C 1
ATOM 853 O O . SER A 1 104 ? 0.717 -1.188 -11.387 1.00 94.25 104 SER A O 1
ATOM 855 N N . ILE A 1 105 ? 1.923 -1.828 -13.160 1.00 94.19 105 ILE A N 1
ATOM 856 C CA . ILE A 1 105 ? 1.187 -3.088 -13.370 1.00 94.19 105 ILE A CA 1
ATOM 857 C C . ILE A 1 105 ? 1.551 -4.113 -12.288 1.00 94.19 105 ILE A C 1
ATOM 859 O O . ILE A 1 105 ? 0.670 -4.764 -11.742 1.00 94.19 105 ILE A O 1
ATOM 863 N N . THR A 1 106 ? 2.830 -4.213 -11.923 1.00 94.25 106 THR A N 1
ATOM 864 C CA . THR A 1 106 ? 3.288 -5.067 -10.814 1.00 94.25 106 THR A CA 1
ATOM 865 C C . THR A 1 106 ? 2.587 -4.700 -9.504 1.00 94.25 106 THR A C 1
ATOM 867 O O . THR A 1 106 ? 2.127 -5.580 -8.783 1.00 94.25 106 THR A O 1
ATOM 870 N N . GLU A 1 107 ? 2.459 -3.408 -9.197 1.00 96.00 107 GLU A N 1
ATOM 871 C CA . GLU A 1 107 ? 1.735 -2.950 -8.008 1.00 96.00 107 GLU A CA 1
ATOM 872 C C . GLU A 1 107 ? 0.237 -3.272 -8.073 1.00 96.00 107 GLU A C 1
ATOM 874 O O . GLU A 1 107 ? -0.333 -3.702 -7.068 1.00 96.00 107 GLU A O 1
ATOM 879 N N . GLN A 1 108 ? -0.396 -3.112 -9.244 1.00 96.06 108 GLN A N 1
ATOM 880 C CA . GLN A 1 108 ? -1.792 -3.517 -9.449 1.00 96.06 108 GLN A CA 1
ATOM 881 C C . GLN A 1 108 ? -1.982 -5.006 -9.160 1.00 96.06 108 GLN A C 1
ATOM 883 O O . GLN A 1 108 ? -2.920 -5.358 -8.452 1.00 96.06 108 GLN A O 1
ATOM 888 N N . GLU A 1 109 ? -1.058 -5.854 -9.614 1.00 95.31 109 GLU A N 1
ATOM 889 C CA . GLU A 1 109 ? -1.101 -7.303 -9.404 1.00 95.31 109 GLU A CA 1
ATOM 890 C C . GLU A 1 109 ? -0.938 -7.685 -7.922 1.00 95.31 109 GLU A C 1
ATOM 892 O O . GLU A 1 109 ? -1.692 -8.503 -7.389 1.00 95.31 109 GLU A O 1
ATOM 897 N N . ILE A 1 110 ? -0.010 -7.037 -7.204 1.00 95.19 110 ILE A N 1
ATOM 898 C CA . ILE A 1 110 ? 0.141 -7.215 -5.748 1.00 95.19 110 ILE A CA 1
ATOM 899 C C . ILE A 1 110 ? -1.172 -6.866 -5.032 1.00 95.19 110 ILE A C 1
ATOM 901 O O .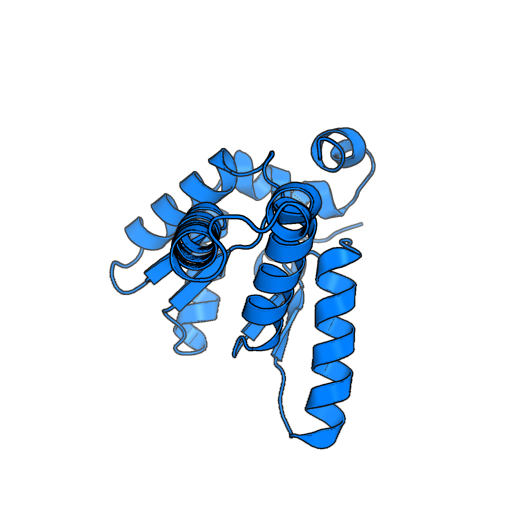 ILE A 1 110 ? -1.641 -7.610 -4.165 1.00 95.19 110 ILE A O 1
ATOM 905 N N . CYS A 1 111 ? -1.792 -5.743 -5.400 1.00 96.06 111 CYS A N 1
ATOM 906 C CA . CYS A 1 111 ? -3.072 -5.321 -4.844 1.00 96.06 111 CYS A CA 1
ATOM 907 C C . CYS A 1 111 ? -4.223 -6.262 -5.238 1.00 96.06 111 CYS A C 1
ATOM 909 O O . CYS A 1 111 ? -5.075 -6.564 -4.397 1.00 96.06 111 CYS A O 1
ATOM 911 N N . PHE A 1 112 ? -4.242 -6.761 -6.474 1.00 95.56 112 PHE A N 1
ATOM 912 C CA . PHE A 1 112 ? -5.240 -7.703 -6.977 1.00 95.56 112 PHE A CA 1
ATOM 913 C C . PHE A 1 112 ? -5.230 -9.013 -6.186 1.00 95.56 112 PHE A C 1
ATOM 915 O O . PHE A 1 112 ? -6.297 -9.496 -5.817 1.00 95.56 112 PHE A O 1
ATOM 922 N N . HIS A 1 113 ? -4.056 -9.537 -5.829 1.00 93.19 113 HIS A N 1
ATOM 923 C CA . HIS A 1 113 ? -3.924 -10.780 -5.060 1.00 93.19 113 HIS A CA 1
ATOM 924 C C . HIS A 1 113 ? -4.080 -10.626 -3.540 1.00 93.19 113 HIS A C 1
ATOM 926 O O . HIS A 1 113 ? -4.039 -11.614 -2.804 1.00 93.19 113 HIS A O 1
ATOM 932 N N . SER A 1 114 ? -4.271 -9.407 -3.037 1.00 94.31 114 SER A N 1
ATOM 933 C CA . SER A 1 114 ? -4.420 -9.170 -1.599 1.00 94.31 114 SER A CA 1
ATOM 934 C C . SER A 1 114 ? -5.693 -9.816 -1.019 1.00 94.31 114 SER A C 1
ATOM 936 O O . SER A 1 114 ? -6.759 -9.822 -1.642 1.00 94.31 114 SER A O 1
ATOM 938 N N . LYS A 1 115 ? -5.620 -10.317 0.224 1.00 92.56 115 LYS A N 1
ATOM 939 C CA . LYS A 1 115 ? -6.802 -10.825 0.955 1.00 92.56 115 LYS A CA 1
ATOM 940 C C . LYS A 1 115 ? -7.860 -9.728 1.134 1.00 92.56 115 LYS A C 1
ATOM 942 O O . LYS A 1 115 ? -9.042 -9.950 0.890 1.00 92.56 115 LYS A O 1
ATOM 947 N N . LEU A 1 116 ? -7.411 -8.537 1.522 1.00 95.06 116 LEU A N 1
ATOM 948 C CA . LEU A 1 116 ? -8.215 -7.330 1.674 1.00 95.06 116 LEU A CA 1
ATOM 949 C C . LEU A 1 116 ? -7.589 -6.217 0.838 1.00 95.06 116 LEU A C 1
ATOM 951 O O . LEU A 1 116 ? -6.420 -5.893 1.042 1.00 95.06 116 LEU A O 1
ATOM 955 N N . PHE A 1 117 ? -8.389 -5.585 -0.019 1.00 96.81 117 PHE A N 1
ATOM 956 C CA . PHE A 1 117 ? -7.965 -4.417 -0.780 1.00 96.81 117 PHE A CA 1
ATOM 957 C C . PHE A 1 117 ? -8.650 -3.152 -0.257 1.00 96.81 117 PHE A C 1
ATOM 959 O O . PHE A 1 117 ? -9.864 -2.987 -0.393 1.00 96.81 117 PHE A O 1
ATOM 966 N N . ILE A 1 118 ? -7.867 -2.254 0.346 1.00 96.38 118 ILE A N 1
ATOM 967 C CA . ILE A 1 118 ? -8.325 -0.926 0.770 1.00 96.38 118 ILE A CA 1
ATOM 968 C C . ILE A 1 118 ? -7.959 0.064 -0.337 1.00 96.38 118 ILE A C 1
ATOM 970 O O . ILE A 1 118 ? -6.786 0.354 -0.566 1.00 96.38 118 ILE A O 1
ATOM 974 N N . ARG A 1 119 ? -8.964 0.566 -1.052 1.00 94.44 119 ARG A N 1
ATOM 975 C CA . ARG A 1 119 ? -8.786 1.418 -2.231 1.00 94.44 119 ARG A CA 1
ATOM 976 C C . ARG A 1 119 ? -8.897 2.898 -1.875 1.00 94.44 119 ARG A C 1
ATOM 978 O O . ARG A 1 119 ? -9.725 3.283 -1.054 1.00 94.44 119 ARG A O 1
ATOM 985 N N . ALA A 1 120 ? -8.184 3.747 -2.609 1.00 90.81 120 ALA A N 1
ATOM 986 C CA . ALA A 1 120 ? -8.507 5.171 -2.655 1.00 90.81 120 ALA A CA 1
ATOM 987 C C . ALA A 1 120 ? -9.864 5.396 -3.355 1.00 90.81 120 ALA A C 1
ATOM 989 O O . ALA A 1 120 ? -10.116 4.830 -4.422 1.00 90.81 120 ALA A O 1
ATOM 990 N N . ASP A 1 121 ? -10.731 6.217 -2.762 1.00 89.00 121 ASP A N 1
ATOM 991 C CA . ASP A 1 121 ? -12.134 6.407 -3.156 1.00 89.00 121 ASP A CA 1
ATOM 992 C C . ASP A 1 121 ? -12.343 6.906 -4.594 1.00 89.00 121 ASP A C 1
ATOM 994 O O . ASP A 1 121 ? -13.266 6.450 -5.269 1.00 89.00 121 ASP A O 1
ATOM 998 N N . GLN A 1 122 ? -11.467 7.790 -5.077 1.00 85.12 122 GLN A N 1
ATOM 999 C CA . GLN A 1 122 ? -11.609 8.499 -6.361 1.00 85.12 122 GLN A CA 1
ATOM 1000 C C . GLN A 1 122 ? -10.460 8.224 -7.343 1.00 85.12 122 GLN A C 1
ATOM 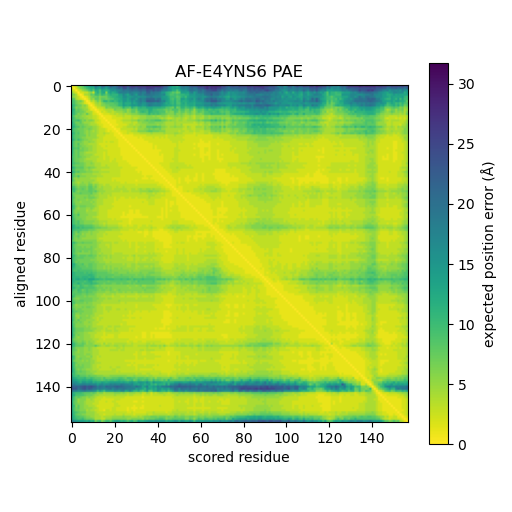1002 O O . GLN A 1 122 ? -10.301 8.920 -8.341 1.00 85.12 122 GLN A O 1
ATOM 1007 N N . SER A 1 123 ? -9.629 7.217 -7.071 1.00 87.69 123 SER A N 1
ATOM 1008 C CA . SER A 1 123 ? -8.534 6.856 -7.970 1.00 87.69 123 SER A CA 1
ATOM 1009 C C . SER A 1 123 ? -9.025 5.891 -9.047 1.00 87.69 123 SER A C 1
ATOM 1011 O O . SER A 1 123 ? -9.542 4.817 -8.744 1.00 87.69 123 SER A O 1
ATOM 1013 N N . THR A 1 124 ? -8.831 6.251 -10.317 1.00 90.12 124 THR A N 1
ATOM 1014 C CA . THR A 1 124 ? -9.078 5.342 -11.447 1.00 90.12 124 THR A CA 1
ATOM 1015 C C . THR A 1 124 ? -8.128 4.147 -11.418 1.00 90.12 124 THR A C 1
ATOM 1017 O O . THR A 1 124 ? -8.536 3.038 -11.741 1.00 90.12 124 THR A O 1
ATOM 1020 N N . TRP A 1 125 ? -6.894 4.343 -10.940 1.00 93.31 125 TRP A N 1
ATOM 1021 C CA . TRP A 1 125 ? -5.903 3.278 -10.783 1.00 93.31 125 TRP A CA 1
ATOM 1022 C C . TRP A 1 125 ? -6.381 2.199 -9.802 1.00 93.31 125 TRP A C 1
ATOM 1024 O O . TRP A 1 125 ? -6.429 1.024 -10.153 1.00 93.31 125 TRP A O 1
ATOM 1034 N N . SER A 1 126 ? -6.836 2.586 -8.604 1.00 94.50 126 SER A N 1
ATOM 1035 C CA . SER A 1 126 ? -7.399 1.619 -7.647 1.00 94.50 126 SER A CA 1
ATOM 1036 C C . SER A 1 126 ? -8.793 1.131 -8.063 1.00 94.50 126 SER A C 1
ATOM 1038 O O . SER A 1 126 ? -9.204 0.030 -7.696 1.00 94.50 126 SER A O 1
ATOM 1040 N N . GLY A 1 127 ? -9.518 1.937 -8.844 1.00 94.31 127 GLY A N 1
ATOM 1041 C CA . GLY A 1 127 ? -10.787 1.578 -9.464 1.00 94.31 127 GLY A CA 1
ATOM 1042 C C . GLY A 1 127 ? -10.658 0.389 -10.414 1.00 94.31 127 GLY A C 1
ATOM 1043 O O . GLY A 1 127 ? -11.461 -0.535 -10.310 1.00 94.31 127 GLY A O 1
ATOM 1044 N N . ASN A 1 128 ? -9.630 0.366 -11.268 1.00 95.12 128 ASN A N 1
ATOM 1045 C CA . ASN A 1 128 ? -9.370 -0.749 -12.184 1.00 95.12 128 ASN A CA 1
ATOM 1046 C C . ASN A 1 128 ? -9.168 -2.065 -11.419 1.00 95.12 128 ASN A C 1
ATOM 1048 O O . ASN A 1 128 ? -9.882 -3.033 -11.671 1.00 95.12 128 ASN A O 1
ATOM 1052 N N . ILE A 1 129 ? -8.311 -2.055 -10.392 1.00 96.00 129 ILE A N 1
ATOM 1053 C CA . ILE A 1 129 ? -8.053 -3.225 -9.533 1.00 96.00 129 ILE A CA 1
ATOM 1054 C C . ILE A 1 129 ? -9.347 -3.716 -8.871 1.00 96.00 129 ILE A C 1
ATOM 1056 O O . ILE A 1 129 ? -9.614 -4.915 -8.823 1.00 96.00 129 ILE A O 1
ATOM 1060 N N . ARG A 1 130 ? -10.189 -2.799 -8.369 1.00 95.19 130 ARG A N 1
ATOM 1061 C CA . ARG A 1 130 ? -11.492 -3.161 -7.786 1.00 95.19 130 ARG A CA 1
ATOM 1062 C C . ARG A 1 130 ? -12.373 -3.889 -8.802 1.00 95.19 130 ARG A C 1
ATOM 1064 O O . ARG A 1 130 ? -13.000 -4.878 -8.434 1.00 95.19 130 ARG A O 1
ATOM 1071 N N . GLN A 1 131 ? -12.457 -3.399 -10.037 1.00 94.00 131 GLN A N 1
ATOM 1072 C CA . GLN A 1 131 ? -13.308 -4.018 -11.055 1.00 94.00 131 GLN A CA 1
ATOM 1073 C C . GLN A 1 131 ? -12.809 -5.413 -11.430 1.00 94.00 131 GLN A C 1
ATOM 1075 O O . GLN A 1 131 ? -13.614 -6.341 -11.501 1.00 94.00 131 GLN A O 1
ATOM 1080 N N . GLU A 1 132 ? -11.496 -5.589 -11.573 1.00 93.94 132 GLU A N 1
ATOM 1081 C CA . GLU A 1 132 ? -10.893 -6.904 -11.807 1.00 93.94 132 GLU A CA 1
ATOM 1082 C C . GLU A 1 132 ? -11.171 -7.864 -10.644 1.00 93.94 132 GLU A C 1
ATOM 1084 O O . GLU A 1 132 ? -11.644 -8.981 -10.855 1.00 93.94 132 GLU A O 1
ATOM 1089 N N . ARG A 1 133 ? -10.973 -7.417 -9.397 1.00 93.94 133 ARG A N 1
ATOM 1090 C CA . ARG A 1 133 ? -11.266 -8.213 -8.193 1.00 93.94 133 ARG A CA 1
ATOM 1091 C C . ARG A 1 133 ? -12.739 -8.606 -8.085 1.00 93.94 133 ARG A C 1
ATOM 1093 O O . ARG A 1 133 ? -13.030 -9.707 -7.615 1.00 93.94 133 ARG A O 1
ATOM 1100 N N . ILE A 1 134 ? -13.668 -7.734 -8.486 1.00 92.25 134 ILE A N 1
ATOM 1101 C CA . ILE A 1 134 ? -15.110 -8.033 -8.522 1.00 92.25 134 ILE A CA 1
ATOM 1102 C C . ILE A 1 134 ? -15.405 -9.092 -9.588 1.00 92.25 134 ILE A C 1
ATOM 1104 O O . ILE A 1 134 ? -16.092 -10.071 -9.297 1.00 92.25 134 ILE A O 1
ATOM 1108 N N . ALA A 1 135 ? -14.857 -8.930 -10.794 1.00 91.12 135 ALA A N 1
ATOM 1109 C CA . ALA A 1 135 ? -15.037 -9.888 -11.882 1.00 91.12 135 ALA A CA 1
ATOM 1110 C C . ALA A 1 135 ? -14.477 -11.276 -11.524 1.00 91.12 135 ALA A C 1
ATOM 1112 O O . ALA A 1 135 ? -15.129 -12.289 -11.773 1.00 91.12 135 ALA A O 1
ATOM 1113 N N . TRP A 1 136 ? -13.309 -11.325 -10.879 1.00 88.75 136 TRP A N 1
ATOM 1114 C CA . TRP A 1 136 ? -12.699 -12.567 -10.405 1.00 88.75 136 TRP A CA 1
ATOM 1115 C C . TRP A 1 136 ? -13.499 -13.221 -9.271 1.00 88.75 136 TRP A C 1
ATOM 1117 O O . TRP A 1 136 ? -13.714 -14.435 -9.281 1.00 88.75 136 TRP A O 1
ATOM 1127 N N . ALA A 1 137 ? -13.984 -12.431 -8.307 1.00 87.44 137 ALA A N 1
ATOM 1128 C CA . ALA A 1 137 ? -14.758 -12.940 -7.175 1.00 87.44 137 ALA A CA 1
ATOM 1129 C C . ALA A 1 137 ? -16.106 -13.534 -7.593 1.00 87.44 137 ALA A C 1
ATOM 1131 O O . ALA A 1 137 ? -16.538 -14.508 -6.981 1.00 87.44 137 ALA A O 1
ATOM 1132 N N . ALA A 1 138 ? -16.728 -13.011 -8.655 1.00 81.00 138 ALA A N 1
ATOM 1133 C CA . ALA A 1 138 ? -17.932 -13.598 -9.242 1.00 81.00 138 ALA A CA 1
ATOM 1134 C C . ALA A 1 138 ? -17.724 -15.053 -9.712 1.00 81.00 138 ALA A C 1
ATOM 1136 O O . ALA A 1 138 ? -18.694 -15.789 -9.855 1.00 81.00 138 ALA A O 1
ATOM 1137 N N . GLN A 1 139 ? -16.471 -15.469 -9.927 1.00 81.00 139 GLN A N 1
ATOM 1138 C CA . GLN A 1 139 ? -16.104 -16.811 -10.381 1.00 81.00 139 GLN A CA 1
ATOM 1139 C C . GLN A 1 139 ? -15.454 -17.673 -9.282 1.00 81.00 139 GLN A C 1
ATOM 1141 O O . GLN A 1 139 ? -15.464 -18.893 -9.398 1.00 81.00 139 GLN A O 1
ATOM 1146 N N . ASN A 1 140 ? -14.891 -17.066 -8.224 1.00 76.31 140 ASN A N 1
ATOM 1147 C CA . ASN A 1 140 ? -14.010 -17.754 -7.262 1.00 76.31 140 ASN A CA 1
ATOM 1148 C C . ASN A 1 140 ? -14.349 -17.522 -5.773 1.00 76.31 140 ASN A C 1
ATOM 1150 O O . ASN A 1 140 ? -13.620 -17.980 -4.897 1.00 76.31 140 ASN A O 1
ATOM 1154 N N . SER A 1 141 ? -15.451 -16.831 -5.460 1.00 62.12 141 SER A N 1
ATOM 1155 C CA . SER A 1 141 ? -16.010 -16.716 -4.101 1.00 62.12 141 SER A CA 1
ATOM 1156 C C . SER A 1 141 ? -15.077 -16.139 -3.023 1.00 62.12 141 SER A C 1
ATOM 1158 O O . SER A 1 141 ? -14.992 -16.696 -1.932 1.00 62.12 141 SER A O 1
ATOM 1160 N N . THR A 1 142 ? -14.414 -15.003 -3.285 1.00 62.81 142 THR A N 1
ATOM 1161 C CA . THR A 1 142 ? -14.278 -13.846 -2.353 1.00 62.81 142 THR A CA 1
ATOM 1162 C C . THR A 1 142 ? -13.182 -12.871 -2.794 1.00 62.81 142 THR A C 1
ATOM 1164 O O . THR A 1 142 ? -12.030 -13.240 -2.970 1.00 62.81 142 THR A O 1
ATOM 1167 N N . SER A 1 143 ? -13.505 -11.578 -2.868 1.00 69.19 143 SER A N 1
ATOM 1168 C CA . SER A 1 143 ? -12.508 -10.507 -2.782 1.00 69.19 143 SER A CA 1
ATOM 1169 C C . SER A 1 143 ? -13.073 -9.402 -1.891 1.00 69.19 143 SER A C 1
ATOM 1171 O O . SER A 1 143 ? -14.103 -8.797 -2.195 1.00 69.19 143 SER A O 1
ATOM 1173 N N . GLU A 1 144 ? -12.453 -9.165 -0.733 1.00 90.06 144 GLU A N 1
ATOM 1174 C CA . GLU A 1 144 ? -12.894 -8.072 0.130 1.00 90.06 144 GLU A CA 1
ATOM 1175 C C . GLU A 1 144 ? -12.299 -6.757 -0.380 1.00 90.06 144 GLU A C 1
ATOM 1177 O O . GLU A 1 144 ? -11.091 -6.657 -0.626 1.00 90.06 144 GLU A O 1
ATOM 1182 N N . ASN A 1 145 ? -13.162 -5.760 -0.575 1.00 93.12 145 ASN A N 1
ATOM 1183 C CA . ASN A 1 145 ? -12.803 -4.446 -1.094 1.00 93.12 145 ASN A CA 1
ATOM 1184 C C . ASN A 1 145 ? -13.431 -3.369 -0.204 1.00 93.12 145 ASN A C 1
ATOM 1186 O O . ASN A 1 145 ? -14.652 -3.335 -0.055 1.00 93.12 145 ASN A O 1
ATOM 1190 N N . LEU A 1 146 ? -12.611 -2.477 0.351 1.00 95.25 146 LEU A N 1
ATOM 1191 C CA . LEU A 1 146 ? -13.052 -1.372 1.203 1.00 95.25 146 LEU A CA 1
ATOM 1192 C C . LEU A 1 146 ? -12.566 -0.037 0.650 1.00 95.25 146 LEU A C 1
ATOM 1194 O O . LEU A 1 146 ? -11.497 0.055 0.055 1.00 95.25 146 LEU A O 1
ATOM 1198 N N . GLU A 1 147 ? -13.354 1.007 0.864 1.00 94.25 147 GLU A N 1
ATOM 1199 C CA . GLU A 1 147 ? -12.952 2.391 0.613 1.00 94.25 147 GLU A CA 1
ATOM 1200 C C . GLU A 1 147 ? -12.121 2.916 1.777 1.00 94.25 147 GLU A C 1
ATOM 1202 O O . GLU A 1 147 ? -12.480 2.717 2.938 1.00 94.25 147 GLU A O 1
ATOM 1207 N N . LEU A 1 148 ? -11.025 3.608 1.473 1.00 93.50 148 LEU A N 1
ATOM 1208 C CA . LEU A 1 148 ? -10.146 4.169 2.489 1.00 93.50 148 LEU A CA 1
ATOM 1209 C C . LEU A 1 148 ? -10.877 5.207 3.350 1.00 93.50 148 LEU A C 1
ATOM 1211 O O . LEU A 1 148 ? -10.669 5.231 4.559 1.00 93.50 148 LEU A O 1
ATOM 1215 N N . SER A 1 149 ? -11.791 5.997 2.778 1.00 92.88 149 SER A N 1
ATOM 1216 C CA . SER A 1 149 ? -12.644 6.909 3.554 1.00 92.88 149 SER A CA 1
ATOM 1217 C C . SER A 1 149 ? -13.439 6.195 4.651 1.00 92.88 149 SER A C 1
ATOM 1219 O O . SER A 1 149 ? -13.457 6.664 5.786 1.00 92.88 149 SER A O 1
ATOM 1221 N N . LYS A 1 150 ? -14.027 5.030 4.345 1.00 93.75 150 LYS A N 1
ATOM 1222 C CA . LYS A 1 150 ? -14.796 4.220 5.299 1.00 93.75 150 LYS A CA 1
ATOM 1223 C C . LYS A 1 150 ? -13.917 3.673 6.409 1.00 93.75 150 LYS A C 1
ATOM 1225 O O . LYS A 1 150 ? -14.320 3.702 7.561 1.00 93.75 150 LYS A O 1
ATOM 1230 N N . VAL A 1 151 ? -12.711 3.213 6.076 1.00 94.38 151 VAL A N 1
ATOM 1231 C CA . VAL A 1 151 ? -11.746 2.747 7.085 1.00 94.38 151 VAL A CA 1
ATOM 1232 C C . VAL A 1 151 ? -11.298 3.892 7.996 1.00 94.38 151 VAL A C 1
ATOM 1234 O O . VAL A 1 151 ? -11.027 3.684 9.175 1.00 94.38 151 VAL A O 1
ATOM 1237 N N . LEU A 1 152 ? -11.234 5.110 7.458 1.00 92.38 152 LEU A N 1
ATOM 1238 C CA . LEU A 1 152 ? -10.804 6.298 8.187 1.00 92.38 152 LEU A CA 1
ATOM 1239 C C . LEU A 1 152 ? -11.947 7.058 8.883 1.00 92.38 152 LEU A C 1
ATOM 1241 O O . LEU A 1 152 ? -11.678 8.075 9.520 1.00 92.38 152 LEU A O 1
ATOM 1245 N N . ASP A 1 153 ? -13.191 6.580 8.796 1.00 91.62 153 ASP A N 1
ATOM 1246 C CA . ASP A 1 153 ? -14.402 7.276 9.259 1.00 91.62 153 ASP A CA 1
ATOM 1247 C C . ASP A 1 153 ? -14.540 8.707 8.695 1.00 91.62 153 ASP A C 1
ATOM 1249 O O . ASP A 1 153 ? -14.988 9.635 9.374 1.00 91.62 153 ASP A O 1
ATOM 1253 N N . LEU A 1 154 ? -14.139 8.907 7.437 1.00 88.69 154 LEU A N 1
ATOM 1254 C CA . LEU A 1 154 ? -14.186 10.197 6.754 1.00 88.69 154 LEU A CA 1
ATOM 1255 C C . LEU A 1 154 ? -15.399 10.294 5.827 1.00 88.69 154 LEU A C 1
ATOM 1257 O O . LEU A 1 154 ? -15.607 9.447 4.961 1.00 88.69 154 LEU A O 1
ATOM 1261 N N . LYS A 1 155 ? -16.155 11.392 5.946 1.00 85.12 155 LYS A N 1
ATOM 1262 C CA . LYS A 1 155 ? -17.170 11.774 4.955 1.00 85.12 155 LYS A CA 1
ATOM 1263 C C . LYS A 1 155 ? -16.530 12.578 3.825 1.00 85.12 155 LYS A C 1
ATOM 1265 O O . LYS A 1 155 ? -15.971 13.661 4.049 1.00 85.12 155 LYS A O 1
ATOM 1270 N N . LEU A 1 156 ? -16.593 12.019 2.621 1.00 79.94 156 LEU A N 1
ATOM 1271 C CA . LEU A 1 156 ? -16.222 12.696 1.385 1.00 79.94 156 LEU A CA 1
ATOM 1272 C C . LEU A 1 156 ? -17.509 13.311 0.822 1.00 79.94 156 LEU A C 1
ATOM 1274 O O . LEU A 1 156 ? -18.375 12.569 0.366 1.00 79.94 156 LEU A O 1
ATOM 1278 N N . ASP A 1 157 ? -17.649 14.628 0.957 1.00 68.62 157 ASP A N 1
ATOM 1279 C CA . ASP A 1 157 ? -18.800 15.395 0.455 1.00 68.62 157 ASP A CA 1
ATOM 1280 C C . ASP A 1 157 ? -18.549 15.845 -0.988 1.00 68.62 157 ASP A C 1
ATOM 1282 O O . ASP A 1 157 ? -17.369 16.153 -1.291 1.00 68.62 157 ASP A O 1
#

Sequence (157 aa):
FKDWGKHCPKWPSCKIFKLGIETPEIFAQKITKLLTEKNIFKIYIAAPPDQATTVANFRYEIQKIDAKFEVLVGTDAEKLLEARRSLLFPNCSFLKKHFNNIFSITEQEICFHSKLFIRADQSTWSGNIRQERIAWAAQNSTSENLELSKVLDLKLD

Foldseek 3Di:
DCVCVVCLVVFLLVVVVCCLVVPLLLLLVLVLVVCVVVVHQEEEDEDDPVCVVSLVSNVVNNCVVDVSHHYHYLVNLLVVVVVCCCVVPVPDPPCVVCVVVVSLVVVLVVQLPDQAHAAAPPDVSSVVSVVSNVVVCVPVPDYHYHYSCVSSVHDRD

Nearest PDB structures (foldseek):
  3jy6-assembly2_C  TM=3.415E-01  e=4.316E+00  Levilactobacillus brevis ATCC 367
  5kcn-assembly1_A  TM=2.191E-01  e=9.346E-01  Haemophilus influenzae Rd KW20

Organism: Oikopleura dioica (NCBI:txid34765)

Radius of gyration: 16.34 Å; Cα contacts (8 Å, |Δi|>4): 154; chains: 1; bounding box: 39×39×41 Å

pLDDT: mean 88.81, std 10.55, range [43.91, 97.56]